Protein AF-A0A4S0UWJ6-F1 (afdb_monomer_lite)

Secondary structure (DSSP, 8-state):
-EEE-TTT--EEEE----SSEEEEEE-TTSSEEEEEETTTTEEEEEETTTTEEEEEEE---TTS-GGG--EEEEEE-TTSSEEEEEEGGGTEEEEEETTT--EEEEEE--

Foldseek 3Di:
DFDADPPVRDTPDDEDDDAQWADWDAQLVNQWIWIFHFQRQWIFIAGRVVRYGPDTAHDDDPPDDSRQQGWHDWDADNVSQWIWTDRDSVQWIFIAGRVVRDGPDIDRHD

pLDDT: mean 97.89, std 1.98, range [79.69, 98.94]

Radius of gyration: 13.91 Å; chains: 1; bounding box: 32×22×42 Å

Structure (mmCIF, N/CA/C/O backbone):
data_AF-A0A4S0UWJ6-F1
#
_entry.id   AF-A0A4S0UWJ6-F1
#
loop_
_atom_site.group_PDB
_atom_site.id
_atom_site.type_symbol
_atom_site.label_atom_id
_atom_site.label_alt_id
_atom_site.label_comp_id
_atom_site.label_asym_id
_atom_site.label_entity_id
_atom_site.label_seq_id
_atom_site.pdbx_PDB_ins_code
_atom_site.Cartn_x
_atom_site.Cartn_y
_atom_site.Cartn_z
_atom_site.occupancy
_atom_site.B_iso_or_equiv
_atom_site.auth_seq_id
_atom_site.auth_comp_id
_atom_site.auth_asym_id
_atom_site.auth_atom_id
_atom_site.pdbx_PDB_model_num
ATOM 1 N N . ALA A 1 1 ? 4.005 -0.649 12.508 1.00 93.50 1 ALA A N 1
ATOM 2 C CA . ALA A 1 1 ? 2.837 0.244 12.487 1.00 93.50 1 ALA A CA 1
ATOM 3 C C . ALA A 1 1 ? 2.188 0.179 13.855 1.00 93.50 1 ALA A C 1
ATOM 5 O O . ALA A 1 1 ? 1.871 -0.915 14.310 1.00 93.50 1 ALA A O 1
ATOM 6 N N . HIS A 1 2 ? 2.075 1.323 14.521 1.00 96.94 2 HIS A N 1
ATOM 7 C CA . HIS A 1 2 ? 1.471 1.422 15.845 1.00 96.94 2 HIS A CA 1
ATOM 8 C C . HIS A 1 2 ? 0.011 1.833 15.702 1.00 96.94 2 HIS A C 1
ATOM 10 O O . HIS A 1 2 ? -0.284 2.781 14.976 1.00 96.94 2 HIS A O 1
ATOM 16 N N . PHE A 1 3 ? -0.876 1.122 16.386 1.00 97.62 3 PHE A N 1
ATOM 17 C CA . PHE A 1 3 ? -2.282 1.480 16.509 1.00 97.62 3 PHE A CA 1
ATOM 18 C C . PHE A 1 3 ? -2.471 2.119 17.878 1.00 97.62 3 PHE A C 1
ATOM 20 O O . PHE A 1 3 ? -2.109 1.529 18.895 1.00 97.62 3 PHE A O 1
ATOM 27 N N . ILE A 1 4 ? -2.977 3.346 17.893 1.00 97.62 4 ILE A N 1
ATOM 28 C CA . ILE A 1 4 ? -3.105 4.162 19.099 1.00 97.62 4 ILE A CA 1
ATOM 29 C C . ILE A 1 4 ? -4.579 4.510 19.254 1.00 97.62 4 ILE A C 1
ATOM 31 O O . ILE A 1 4 ? -5.204 4.969 18.296 1.00 97.62 4 ILE A O 1
ATOM 35 N N . ASP A 1 5 ? -5.131 4.266 20.438 1.00 96.94 5 ASP A N 1
ATOM 36 C CA . ASP A 1 5 ? -6.483 4.710 20.759 1.00 96.94 5 ASP A CA 1
ATOM 37 C C . ASP A 1 5 ? -6.511 6.239 20.882 1.00 96.94 5 ASP A C 1
ATOM 39 O O . ASP A 1 5 ? -5.684 6.843 21.563 1.00 96.94 5 ASP A O 1
ATOM 43 N N . THR A 1 6 ? -7.450 6.894 20.202 1.00 96.62 6 THR A N 1
ATOM 44 C CA . THR A 1 6 ? -7.483 8.362 20.139 1.00 96.62 6 THR A CA 1
ATOM 45 C C . THR A 1 6 ? -8.103 9.017 21.371 1.00 96.62 6 THR A C 1
ATOM 47 O O . THR A 1 6 ? -8.068 10.239 21.466 1.00 96.62 6 THR A O 1
ATOM 50 N N . GLN A 1 7 ? -8.713 8.254 22.281 1.00 98.06 7 GLN A N 1
ATOM 51 C CA . GLN A 1 7 ? -9.263 8.774 23.535 1.00 98.06 7 GLN A CA 1
ATOM 52 C C . GLN A 1 7 ? -8.256 8.629 24.677 1.00 98.06 7 GLN A C 1
ATOM 54 O O . GLN A 1 7 ? -8.036 9.587 25.415 1.00 98.06 7 GLN A O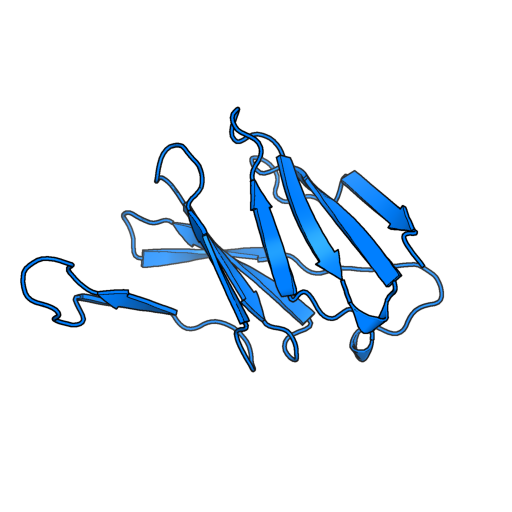 1
ATOM 59 N N . SER A 1 8 ? -7.639 7.454 24.822 1.00 98.06 8 SER A N 1
ATOM 60 C CA . SER A 1 8 ? -6.668 7.176 25.888 1.00 98.06 8 SER A CA 1
ATOM 61 C C . SER A 1 8 ? -5.230 7.534 25.514 1.00 98.06 8 SER A C 1
ATOM 63 O O . SER A 1 8 ? -4.399 7.709 26.402 1.00 98.06 8 SER A O 1
ATOM 65 N N . HIS A 1 9 ? -4.930 7.660 24.217 1.00 97.25 9 HIS A N 1
ATOM 66 C CA . HIS A 1 9 ? -3.575 7.803 23.668 1.00 97.25 9 HIS A CA 1
ATOM 67 C C . HIS A 1 9 ? -2.656 6.610 23.959 1.00 97.25 9 HIS A C 1
ATOM 69 O O . HIS A 1 9 ? -1.431 6.719 23.871 1.00 97.25 9 HIS A O 1
ATOM 75 N N . GLU A 1 10 ? -3.234 5.458 24.284 1.00 98.19 10 GLU A N 1
ATOM 76 C CA . GLU A 1 10 ? -2.481 4.242 24.555 1.00 98.19 10 GLU A CA 1
ATOM 77 C C . GLU A 1 10 ? -2.254 3.429 23.280 1.00 98.19 10 GLU A C 1
ATOM 79 O O . GLU A 1 10 ? -3.083 3.389 22.365 1.00 98.19 10 GLU A O 1
ATOM 84 N N . LEU A 1 11 ? -1.110 2.745 23.235 1.00 97.94 11 LEU A N 1
ATOM 85 C CA . LEU A 1 11 ? -0.820 1.764 22.200 1.00 97.94 11 LEU A CA 1
ATOM 86 C C . LEU A 1 11 ? -1.724 0.542 22.399 1.00 97.94 11 LEU A C 1
ATOM 88 O O . LEU A 1 11 ? -1.612 -0.148 23.409 1.00 97.94 11 LEU A O 1
ATOM 92 N N . THR A 1 12 ? -2.565 0.251 21.413 1.00 97.44 12 THR A N 1
ATOM 93 C CA . THR A 1 12 ? -3.435 -0.934 21.417 1.00 97.44 12 THR A CA 1
ATOM 94 C C . THR A 1 12 ? -2.780 -2.114 20.714 1.00 97.44 12 THR A C 1
ATOM 96 O O . THR A 1 12 ? -2.851 -3.232 21.210 1.00 97.44 12 THR A O 1
ATOM 99 N N . ASP A 1 13 ? -2.068 -1.866 19.609 1.00 97.94 13 ASP A N 1
ATOM 100 C CA . ASP A 1 13 ? -1.398 -2.911 18.835 1.00 97.94 13 ASP A CA 1
ATOM 101 C C . ASP A 1 13 ? -0.120 -2.414 18.155 1.00 97.94 13 ASP A C 1
ATOM 103 O O . ASP A 1 13 ? 0.047 -1.233 17.829 1.00 97.94 13 ASP A O 1
ATOM 107 N N . ASN A 1 14 ? 0.773 -3.355 17.850 1.00 97.62 14 ASN A N 1
ATOM 108 C CA . ASN A 1 14 ? 1.928 -3.124 16.994 1.00 97.62 14 ASN A CA 1
ATOM 109 C C . ASN A 1 14 ? 2.038 -4.223 15.936 1.00 97.62 14 ASN A C 1
ATOM 111 O O . ASN A 1 14 ? 2.181 -5.399 16.259 1.00 97.62 14 ASN A O 1
ATOM 115 N N . VAL A 1 15 ? 2.029 -3.817 14.668 1.00 98.38 15 VAL A N 1
ATOM 116 C CA . VAL A 1 15 ? 2.190 -4.714 13.521 1.00 98.38 15 VAL A CA 1
ATOM 117 C C . VAL A 1 15 ? 3.524 -4.435 12.844 1.00 98.38 15 VAL A C 1
ATOM 119 O O . VAL A 1 15 ? 3.782 -3.310 12.406 1.00 98.38 15 VAL A O 1
ATOM 122 N N . LEU A 1 16 ? 4.380 -5.450 12.730 1.00 98.25 16 LEU A N 1
ATOM 123 C CA . LEU A 1 16 ? 5.670 -5.313 12.057 1.00 98.25 16 LEU A CA 1
ATOM 124 C C . LEU A 1 16 ? 5.475 -5.047 10.557 1.00 98.25 16 LEU A C 1
ATOM 126 O O . LEU A 1 16 ? 4.744 -5.758 9.870 1.00 98.25 16 LEU A O 1
ATOM 130 N N . VAL A 1 17 ? 6.159 -4.019 10.063 1.00 98.56 17 VAL A N 1
ATOM 131 C CA . VAL A 1 17 ? 6.245 -3.641 8.645 1.00 98.56 17 VAL A CA 1
ATOM 132 C C . VAL A 1 17 ? 7.719 -3.502 8.271 1.00 98.56 17 VAL A C 1
ATOM 134 O O . VAL A 1 17 ? 8.581 -3.508 9.152 1.00 98.56 17 VAL A O 1
ATOM 137 N N . ASP A 1 18 ? 8.011 -3.393 6.979 1.00 98.50 18 ASP A N 1
ATOM 138 C CA . ASP A 1 18 ? 9.393 -3.328 6.505 1.00 98.50 18 ASP A CA 1
ATOM 139 C C . ASP A 1 18 ? 10.076 -1.985 6.832 1.00 98.50 18 ASP A C 1
ATOM 141 O O . ASP A 1 18 ? 9.482 -1.038 7.358 1.00 98.50 18 ASP A O 1
ATOM 145 N N . THR A 1 19 ? 11.378 -1.930 6.559 1.00 98.12 19 THR A N 1
ATOM 146 C CA . THR A 1 19 ? 12.288 -0.882 7.019 1.00 98.12 19 THR A CA 1
ATOM 147 C C . THR A 1 19 ? 11.909 0.518 6.534 1.00 98.12 19 THR A C 1
ATOM 149 O O . THR A 1 19 ? 11.647 0.743 5.351 1.00 98.12 19 THR A O 1
ATOM 152 N N . ARG A 1 20 ? 12.002 1.483 7.462 1.00 97.44 20 ARG A N 1
ATOM 153 C CA . ARG A 1 20 ? 11.758 2.918 7.245 1.00 97.44 20 ARG A CA 1
ATOM 154 C C . ARG A 1 20 ? 10.339 3.194 6.715 1.00 97.44 20 ARG A C 1
ATOM 156 O O . ARG A 1 20 ? 10.187 3.667 5.586 1.00 97.44 20 ARG A O 1
ATOM 163 N N . PRO A 1 21 ? 9.296 2.910 7.518 1.00 98.00 21 PRO A N 1
ATOM 164 C CA . PRO A 1 21 ? 7.936 3.265 7.148 1.00 98.00 21 PRO A CA 1
ATOM 165 C C . PRO A 1 21 ? 7.779 4.785 7.021 1.00 98.00 21 PRO A C 1
ATOM 167 O O . PRO A 1 21 ? 8.365 5.530 7.811 1.00 98.00 21 PRO A O 1
ATOM 170 N N . ARG A 1 22 ? 7.018 5.257 6.025 1.00 98.12 22 ARG A N 1
ATOM 171 C CA . ARG A 1 22 ? 6.862 6.702 5.743 1.00 98.12 22 ARG A CA 1
ATOM 172 C C . ARG A 1 22 ? 5.430 7.204 5.813 1.00 98.12 22 ARG A C 1
ATOM 174 O O . ARG A 1 22 ? 5.234 8.362 6.169 1.00 98.12 22 ARG A O 1
ATOM 181 N N . PHE A 1 23 ? 4.460 6.368 5.465 1.00 98.38 23 PHE A N 1
ATOM 182 C CA . PHE A 1 23 ? 3.060 6.764 5.386 1.00 98.38 23 PHE A CA 1
ATOM 183 C C . PHE A 1 23 ? 2.145 5.603 5.769 1.00 98.38 23 PHE A C 1
ATOM 185 O O . PHE A 1 23 ? 2.500 4.442 5.555 1.00 98.38 23 PHE A O 1
ATOM 192 N N . ALA A 1 24 ? 0.977 5.921 6.323 1.00 98.38 24 ALA A N 1
ATOM 193 C CA . ALA A 1 24 ? -0.090 4.973 6.607 1.00 98.38 24 ALA A CA 1
ATOM 194 C C . ALA A 1 24 ? -1.422 5.575 6.148 1.00 98.38 24 ALA A C 1
ATOM 196 O O . ALA A 1 24 ? -1.714 6.715 6.496 1.00 98.38 24 ALA A O 1
ATOM 197 N N . GLU A 1 25 ? -2.207 4.811 5.393 1.00 98.62 25 GLU A N 1
ATOM 198 C CA . GLU A 1 25 ? -3.498 5.233 4.841 1.00 98.62 25 GLU A CA 1
ATOM 199 C C . GLU A 1 25 ? -4.563 4.181 5.153 1.00 98.62 25 GLU A C 1
ATOM 201 O O . GLU A 1 25 ? -4.343 2.984 4.944 1.00 98.62 25 GLU A O 1
ATOM 206 N N . PHE A 1 26 ? -5.725 4.608 5.643 1.00 98.50 26 PHE A N 1
ATOM 207 C CA . PHE A 1 26 ? -6.870 3.713 5.792 1.00 98.50 26 PHE A CA 1
ATOM 208 C C . PHE A 1 26 ? -7.598 3.566 4.458 1.00 98.50 26 PHE A C 1
ATOM 210 O O . PHE A 1 26 ? -7.826 4.542 3.745 1.00 98.50 26 PHE A O 1
ATOM 217 N N . LYS A 1 27 ? -8.045 2.348 4.141 1.00 98.19 27 LYS A N 1
ATOM 218 C CA . LYS A 1 27 ? -9.068 2.168 3.103 1.00 98.19 27 LYS A CA 1
ATOM 219 C C . LYS A 1 27 ? -10.347 2.907 3.543 1.00 98.19 27 LYS A C 1
ATOM 221 O O . LYS A 1 27 ? -10.636 2.888 4.739 1.00 98.19 27 LYS A O 1
ATOM 226 N N . PRO A 1 28 ? -11.137 3.516 2.635 1.00 98.44 28 PRO A N 1
ATOM 227 C CA . PRO A 1 28 ? -12.311 4.308 3.025 1.00 98.44 28 PRO A CA 1
ATOM 228 C C . PRO A 1 28 ? -13.340 3.573 3.894 1.00 98.44 28 PRO A C 1
ATOM 230 O O . PRO A 1 28 ? -13.998 4.186 4.726 1.00 98.44 28 PRO A O 1
ATOM 233 N N . ASP A 1 29 ? -1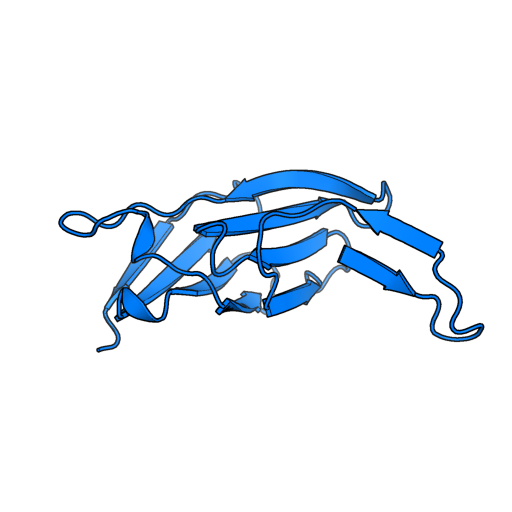3.465 2.254 3.730 1.00 97.81 29 ASP A N 1
ATOM 234 C CA . ASP A 1 29 ? -14.346 1.409 4.547 1.00 97.81 29 ASP A CA 1
ATOM 235 C C . ASP A 1 29 ? -13.739 0.997 5.903 1.00 97.81 29 ASP A C 1
ATOM 237 O O . ASP A 1 29 ? -14.356 0.253 6.661 1.00 97.81 29 ASP A O 1
ATOM 241 N N . GLY A 1 30 ? -12.515 1.438 6.203 1.00 98.12 30 GLY A N 1
ATOM 242 C CA . GLY A 1 30 ? -11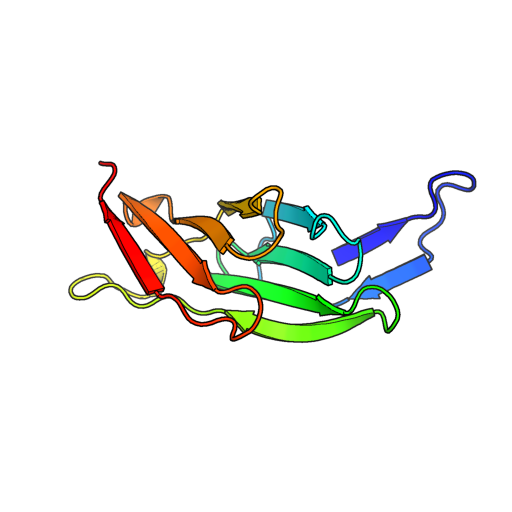.784 1.127 7.428 1.00 98.12 30 GLY A CA 1
ATOM 243 C C . GLY A 1 30 ? -11.341 -0.332 7.558 1.00 98.12 30 GLY A C 1
ATOM 244 O O . GLY A 1 30 ? -10.789 -0.699 8.594 1.00 98.12 30 GLY A O 1
ATOM 245 N N . SER A 1 31 ? -11.557 -1.180 6.549 1.00 98.38 31 SER A N 1
ATOM 246 C CA . SER A 1 31 ? -11.235 -2.614 6.626 1.00 98.38 31 SER A CA 1
ATOM 247 C C . SER A 1 31 ? -9.731 -2.892 6.622 1.00 98.38 31 SER A C 1
ATOM 249 O O . SER A 1 31 ? -9.285 -3.921 7.133 1.00 98.38 31 SER A O 1
ATOM 251 N N . GLN A 1 32 ? -8.939 -1.970 6.068 1.00 98.69 32 GLN A N 1
ATOM 252 C CA . GLN A 1 32 ? -7.504 -2.134 5.873 1.00 98.69 32 GLN A CA 1
ATOM 253 C C . GLN A 1 32 ? -6.718 -0.867 6.204 1.00 98.69 32 GLN A C 1
ATOM 255 O O . GLN A 1 32 ? -7.207 0.246 6.006 1.00 98.69 32 GLN A O 1
ATOM 260 N N . VAL A 1 33 ? -5.462 -1.061 6.606 1.00 98.69 33 VAL A N 1
ATOM 261 C CA . VAL A 1 33 ? -4.442 -0.009 6.715 1.00 98.69 33 VAL A CA 1
ATOM 262 C C . VAL A 1 33 ? -3.273 -0.351 5.805 1.00 98.69 33 VAL A C 1
ATOM 264 O O . VAL A 1 33 ? -2.719 -1.446 5.878 1.00 98.69 33 VAL A O 1
ATOM 267 N N . TRP A 1 34 ? -2.898 0.582 4.943 1.00 98.81 34 TRP A N 1
ATOM 268 C CA . TRP A 1 34 ? -1.826 0.431 3.969 1.00 98.81 34 TRP A CA 1
ATOM 269 C C . TRP A 1 34 ? -0.630 1.255 4.424 1.00 98.81 34 TRP A C 1
ATOM 271 O O . TRP A 1 34 ? -0.748 2.463 4.599 1.00 98.81 34 TRP A O 1
ATOM 281 N N . VAL A 1 35 ? 0.518 0.612 4.631 1.00 98.88 35 VAL A N 1
ATOM 282 C CA . VAL A 1 35 ? 1.715 1.247 5.197 1.00 98.88 35 VAL A CA 1
ATOM 283 C C . VAL A 1 35 ? 2.886 1.106 4.237 1.00 98.88 35 VAL A C 1
ATOM 285 O O . VAL A 1 35 ? 3.312 -0.012 3.943 1.00 98.88 35 VAL A O 1
ATOM 288 N N . SER A 1 36 ? 3.422 2.228 3.758 1.00 98.81 36 SER A N 1
ATOM 289 C CA . SER A 1 36 ? 4.605 2.242 2.892 1.00 98.81 36 SER A CA 1
ATOM 290 C C . SER A 1 36 ? 5.885 2.101 3.699 1.00 98.81 36 SER A C 1
ATOM 292 O O . SER A 1 36 ? 6.016 2.695 4.771 1.00 98.81 36 SER A O 1
ATOM 294 N N . ALA A 1 37 ? 6.842 1.351 3.155 1.00 98.62 37 ALA A N 1
ATOM 295 C CA . ALA A 1 37 ? 8.201 1.214 3.656 1.00 98.62 37 ALA A CA 1
ATOM 296 C C . ALA A 1 37 ? 9.189 1.620 2.556 1.00 98.62 37 ALA A C 1
ATOM 298 O O . ALA A 1 37 ? 9.402 0.882 1.595 1.00 98.62 37 ALA A O 1
ATOM 299 N N . GLU A 1 38 ? 9.792 2.800 2.704 1.00 98.06 38 GLU A N 1
ATOM 300 C CA . GLU A 1 38 ? 10.628 3.429 1.671 1.00 98.06 38 GLU A CA 1
ATOM 301 C C . GLU A 1 38 ? 11.864 2.586 1.361 1.00 98.06 38 GLU A C 1
ATOM 303 O O . GLU A 1 38 ? 12.100 2.233 0.211 1.00 98.06 38 GLU A O 1
ATOM 308 N N . VAL A 1 39 ? 12.623 2.208 2.394 1.00 97.56 39 VAL A N 1
ATOM 309 C CA . VAL A 1 39 ? 13.828 1.374 2.232 1.00 97.56 39 VAL A CA 1
ATOM 310 C C . VAL A 1 39 ? 13.463 -0.092 2.033 1.00 97.56 39 VAL A C 1
ATOM 312 O O . VAL A 1 39 ? 14.171 -0.806 1.332 1.00 97.56 39 VAL A O 1
ATOM 315 N N . GLY A 1 40 ? 12.352 -0.543 2.621 1.00 97.81 40 GLY A N 1
ATOM 316 C CA . GLY A 1 40 ? 11.831 -1.887 2.385 1.00 97.81 40 GLY A CA 1
ATOM 317 C C . GLY A 1 40 ? 11.384 -2.133 0.940 1.00 97.81 40 GLY A C 1
ATOM 318 O O . GLY A 1 40 ? 11.333 -3.286 0.524 1.00 97.81 40 GLY A O 1
ATOM 319 N N . GLY A 1 41 ? 11.061 -1.083 0.175 1.00 98.38 41 GLY A N 1
ATOM 320 C CA . GLY A 1 41 ? 10.574 -1.211 -1.202 1.00 98.38 41 GLY A CA 1
ATOM 321 C C . GLY A 1 41 ? 9.161 -1.800 -1.299 1.00 98.38 41 GLY A C 1
ATOM 322 O O . GLY A 1 41 ? 8.770 -2.302 -2.353 1.00 98.38 41 GLY A O 1
ATOM 323 N N . THR A 1 42 ? 8.393 -1.784 -0.204 1.00 98.75 42 THR A N 1
ATOM 324 C CA . THR A 1 42 ? 7.091 -2.458 -0.108 1.00 98.75 42 THR A CA 1
ATOM 325 C C . THR A 1 42 ? 5.985 -1.555 0.424 1.00 98.75 42 THR A C 1
ATOM 327 O O . THR A 1 42 ? 6.223 -0.541 1.084 1.00 98.75 42 THR A O 1
ATOM 330 N N . VAL A 1 43 ? 4.741 -1.957 0.166 1.00 98.88 43 VAL A N 1
ATOM 331 C CA . VAL A 1 43 ? 3.574 -1.508 0.934 1.00 98.88 43 VAL A CA 1
ATOM 332 C C . VAL A 1 43 ? 2.972 -2.710 1.649 1.00 98.88 43 VAL A C 1
ATOM 334 O O . VAL A 1 43 ? 2.598 -3.697 1.018 1.00 98.88 43 VAL A O 1
ATOM 337 N N . SER A 1 44 ? 2.889 -2.646 2.975 1.00 98.88 44 SER A N 1
ATOM 338 C CA . SER A 1 44 ? 2.195 -3.652 3.782 1.00 98.88 44 SER A CA 1
ATOM 339 C C . SER A 1 44 ? 0.710 -3.306 3.866 1.00 98.88 44 SER A C 1
ATOM 341 O O . SER A 1 44 ? 0.361 -2.211 4.299 1.00 98.88 44 SER A O 1
ATOM 343 N N . VAL A 1 45 ? -0.156 -4.239 3.482 1.00 98.88 45 VAL A N 1
ATOM 344 C CA . VAL A 1 45 ? -1.608 -4.159 3.664 1.00 98.88 45 VAL A CA 1
ATOM 345 C C . VAL A 1 45 ? -1.972 -4.942 4.914 1.00 98.88 45 VAL A C 1
ATOM 347 O O . VAL A 1 45 ? -1.687 -6.138 5.008 1.00 98.88 45 VAL A O 1
ATOM 350 N N . ILE A 1 46 ? -2.579 -4.265 5.878 1.00 98.88 46 ILE A N 1
ATOM 351 C CA . ILE A 1 46 ? -2.923 -4.794 7.196 1.00 98.88 46 ILE A CA 1
ATOM 352 C C . ILE A 1 46 ? -4.445 -4.914 7.284 1.00 98.88 46 ILE A C 1
ATOM 354 O O . ILE A 1 46 ? -5.140 -3.930 7.044 1.00 98.88 46 ILE A O 1
ATOM 358 N N . ASP A 1 47 ? -4.961 -6.091 7.643 1.00 98.56 47 ASP A N 1
ATOM 359 C CA . ASP A 1 47 ? -6.352 -6.264 8.082 1.00 98.56 47 ASP A CA 1
ATOM 360 C C . ASP A 1 47 ? -6.530 -5.476 9.378 1.00 98.56 47 ASP A C 1
ATOM 362 O O . ASP A 1 47 ? -5.842 -5.738 10.371 1.00 98.56 47 ASP A O 1
ATOM 366 N N . ASN A 1 48 ? -7.415 -4.479 9.349 1.00 98.12 48 ASN A N 1
ATOM 367 C CA . ASN A 1 48 ? -7.595 -3.580 10.474 1.00 98.12 48 ASN A CA 1
ATOM 368 C C . ASN A 1 48 ? -8.115 -4.380 11.676 1.00 98.12 48 ASN A C 1
ATOM 370 O O . ASN A 1 48 ? -7.446 -4.424 12.698 1.00 98.12 48 ASN A O 1
ATOM 374 N N . ALA A 1 49 ? -9.221 -5.110 11.552 1.00 97.69 49 ALA A N 1
ATOM 375 C CA . ALA A 1 49 ? -9.829 -5.819 12.680 1.00 97.69 49 ALA A CA 1
ATOM 376 C C . ALA A 1 49 ? -8.893 -6.846 13.345 1.00 97.69 49 ALA A C 1
ATOM 378 O O . ALA A 1 49 ? -8.875 -6.957 14.569 1.00 97.69 49 ALA A O 1
ATOM 379 N N . LYS A 1 50 ? -8.112 -7.589 12.555 1.00 97.94 50 LYS A N 1
ATOM 380 C CA . LYS A 1 50 ? -7.226 -8.654 13.057 1.00 97.94 50 LYS A CA 1
ATOM 381 C C . LYS A 1 50 ? -5.820 -8.185 13.394 1.00 97.94 50 LYS A C 1
ATOM 383 O O . LYS A 1 50 ? -5.075 -8.956 13.992 1.00 97.94 50 LYS A O 1
ATOM 388 N N . ARG A 1 51 ? -5.438 -6.975 12.970 1.00 97.62 51 ARG A N 1
ATOM 389 C CA . ARG A 1 51 ? -4.091 -6.409 13.155 1.00 97.62 51 ARG A CA 1
ATOM 390 C C . ARG A 1 51 ? -3.003 -7.315 12.575 1.00 97.62 51 ARG A C 1
ATOM 392 O O . ARG A 1 51 ? -1.977 -7.576 13.196 1.00 97.62 51 ARG A O 1
ATOM 399 N N . GLN A 1 52 ? -3.228 -7.818 11.363 1.00 98.31 52 GLN A N 1
ATOM 400 C CA . GLN A 1 52 ? -2.313 -8.741 10.684 1.00 98.31 52 GLN A CA 1
ATOM 401 C C . GLN A 1 52 ? -2.035 -8.286 9.257 1.00 98.31 52 GLN A C 1
ATOM 403 O O . GLN A 1 52 ? -2.937 -7.840 8.553 1.00 98.31 52 GLN A O 1
ATOM 408 N N . VAL A 1 53 ? -0.785 -8.425 8.813 1.00 98.69 53 VAL A N 1
ATOM 409 C CA . VAL A 1 53 ? -0.420 -8.177 7.414 1.00 98.69 53 VAL A CA 1
ATOM 410 C C . VAL A 1 53 ? -1.045 -9.267 6.544 1.00 98.69 53 VAL A C 1
ATOM 412 O O . VAL A 1 53 ? -0.717 -10.441 6.695 1.00 98.69 53 VAL A O 1
ATOM 415 N N . VAL A 1 54 ? -1.916 -8.878 5.616 1.00 98.44 54 VAL A N 1
ATOM 416 C CA . VAL A 1 54 ? -2.546 -9.788 4.642 1.00 98.44 54 VAL A CA 1
ATOM 417 C C . VAL A 1 54 ? -1.809 -9.813 3.309 1.00 98.44 54 VAL A C 1
ATOM 419 O O . VAL A 1 54 ? -1.884 -10.795 2.574 1.00 98.44 54 VAL A O 1
ATOM 422 N N . LYS A 1 55 ? -1.067 -8.749 2.991 1.00 98.69 55 LYS A N 1
ATOM 423 C CA . LYS A 1 55 ? -0.257 -8.670 1.776 1.00 98.69 55 LYS A CA 1
ATOM 424 C C . LYS A 1 55 ? 0.935 -7.745 1.977 1.00 98.69 55 LYS A C 1
ATOM 426 O O . LYS A 1 55 ? 0.827 -6.712 2.628 1.00 98.69 55 LYS A O 1
ATOM 431 N N . LYS A 1 56 ? 2.055 -8.089 1.345 1.00 98.56 56 LYS A N 1
ATOM 432 C CA . LYS A 1 56 ? 3.124 -7.141 1.028 1.00 98.56 56 LYS A CA 1
ATOM 433 C C . LYS A 1 56 ? 3.145 -6.935 -0.477 1.00 98.56 56 LYS A C 1
ATOM 435 O O . LYS A 1 56 ? 3.338 -7.890 -1.228 1.00 98.56 56 LYS A O 1
ATOM 440 N N . ILE A 1 57 ? 2.884 -5.710 -0.904 1.00 98.81 57 ILE A N 1
ATOM 441 C CA . ILE A 1 57 ? 2.945 -5.306 -2.304 1.00 98.81 57 ILE A CA 1
ATOM 442 C C . ILE A 1 57 ? 4.388 -4.925 -2.601 1.00 98.81 57 ILE A C 1
ATOM 444 O O . ILE A 1 57 ? 4.987 -4.130 -1.878 1.00 98.81 57 ILE A O 1
ATOM 448 N N . GLN A 1 58 ? 4.922 -5.517 -3.660 1.00 98.50 58 GLN A N 1
ATOM 449 C CA . GLN A 1 58 ? 6.228 -5.212 -4.226 1.00 98.50 58 GLN A CA 1
ATOM 450 C C . GLN A 1 58 ? 6.036 -4.547 -5.584 1.00 98.50 58 GLN A C 1
ATOM 452 O O . GLN A 1 58 ? 4.985 -4.684 -6.216 1.00 98.50 58 GLN A O 1
ATOM 457 N N . PHE A 1 59 ? 7.064 -3.843 -6.039 1.00 98.56 59 PHE A N 1
ATOM 458 C CA . PHE A 1 59 ? 7.028 -3.113 -7.294 1.00 98.56 59 PHE A CA 1
ATOM 459 C C . PHE A 1 59 ? 8.179 -3.550 -8.192 1.00 98.56 59 PHE A C 1
ATOM 461 O O . PHE A 1 59 ? 9.298 -3.755 -7.728 1.00 98.56 59 PHE A O 1
ATOM 468 N N . ALA A 1 60 ? 7.899 -3.667 -9.485 1.00 97.75 60 ALA A N 1
ATOM 469 C CA . ALA A 1 60 ? 8.873 -4.032 -10.496 1.00 97.75 60 ALA A CA 1
ATOM 470 C C . ALA A 1 60 ? 8.638 -3.177 -11.741 1.00 97.75 60 ALA A C 1
ATOM 472 O O . ALA A 1 60 ? 7.633 -3.325 -12.432 1.00 97.75 60 ALA A O 1
ATOM 473 N N . ILE A 1 61 ? 9.576 -2.274 -12.017 1.00 97.69 61 ILE A N 1
ATOM 474 C CA . ILE A 1 61 ? 9.568 -1.425 -13.208 1.00 97.69 61 ILE A CA 1
ATOM 475 C C . ILE A 1 61 ? 10.748 -1.852 -14.074 1.00 97.69 61 ILE A C 1
ATOM 477 O O . ILE A 1 61 ? 11.890 -1.871 -13.615 1.00 97.69 61 ILE A O 1
ATOM 481 N N . ASN A 1 62 ? 10.471 -2.209 -15.328 1.00 96.06 62 ASN A N 1
ATOM 482 C CA . ASN A 1 62 ? 11.493 -2.691 -16.253 1.00 96.06 62 ASN A CA 1
ATOM 483 C C . ASN A 1 62 ? 12.621 -1.665 -16.422 1.00 96.06 62 ASN A C 1
ATOM 485 O O . ASN A 1 62 ? 12.372 -0.490 -16.674 1.00 96.06 62 ASN A O 1
ATOM 489 N N . GLY A 1 63 ? 13.866 -2.132 -16.311 1.00 96.12 63 GLY A N 1
ATOM 490 C CA . GLY A 1 63 ? 15.058 -1.291 -16.441 1.00 96.12 63 GLY A CA 1
ATOM 491 C C . GLY A 1 63 ? 15.467 -0.549 -15.166 1.00 96.12 63 GLY A C 1
ATOM 492 O O . GLY A 1 63 ? 16.537 0.057 -15.155 1.00 96.12 63 GLY A O 1
ATOM 493 N N . LEU A 1 64 ? 14.683 -0.628 -14.086 1.00 97.00 64 LEU A N 1
ATOM 494 C CA . LEU A 1 64 ? 15.041 -0.070 -12.782 1.00 97.00 64 LEU A CA 1
ATOM 495 C C . 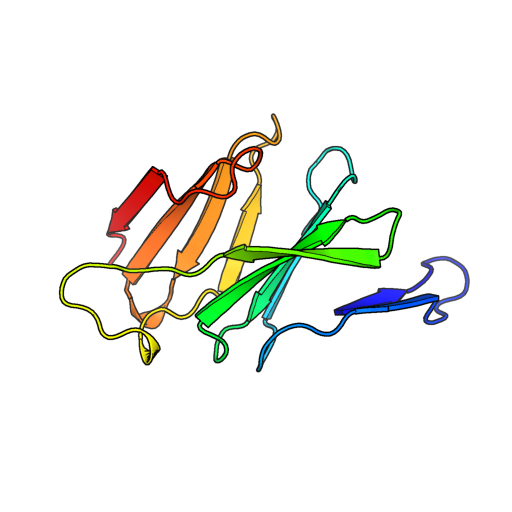LEU A 1 64 ? 15.464 -1.169 -11.808 1.00 97.00 64 LEU A C 1
ATOM 497 O O . LEU A 1 64 ? 15.010 -2.311 -11.879 1.00 97.00 64 LEU A O 1
ATOM 501 N N . ARG A 1 65 ? 16.350 -0.813 -10.877 1.00 97.38 65 ARG A N 1
ATOM 502 C CA . ARG A 1 65 ? 16.760 -1.713 -9.794 1.00 97.38 65 ARG A CA 1
ATOM 503 C C . ARG A 1 65 ? 15.758 -1.627 -8.650 1.00 97.38 65 ARG A C 1
ATOM 505 O O . ARG A 1 65 ? 15.267 -0.534 -8.362 1.00 97.38 65 ARG A O 1
ATOM 512 N N . ALA A 1 66 ? 15.488 -2.742 -7.977 1.00 96.69 66 ALA A N 1
ATOM 513 C CA . ALA A 1 66 ? 14.481 -2.802 -6.917 1.00 96.69 66 ALA A CA 1
ATOM 514 C C . ALA A 1 66 ? 14.732 -1.760 -5.812 1.00 96.69 66 ALA A C 1
ATOM 516 O O . ALA A 1 66 ? 13.798 -1.127 -5.332 1.00 96.69 66 ALA A O 1
ATOM 517 N N . GLU A 1 67 ? 15.996 -1.488 -5.486 1.00 95.50 67 GLU A N 1
ATOM 518 C CA . GLU A 1 67 ? 16.398 -0.559 -4.422 1.00 95.50 67 GLU A CA 1
ATOM 519 C C . GLU A 1 67 ? 16.102 0.912 -4.760 1.00 95.50 67 GLU A C 1
ATOM 521 O O . GLU A 1 67 ? 16.061 1.765 -3.870 1.00 95.50 67 GLU A O 1
ATOM 526 N N . THR A 1 68 ? 15.889 1.222 -6.044 1.00 96.31 68 THR A N 1
ATOM 527 C CA . THR A 1 68 ? 15.469 2.556 -6.509 1.00 96.31 68 THR A CA 1
ATOM 528 C C . THR A 1 68 ? 13.951 2.732 -6.517 1.00 96.31 68 THR A C 1
ATOM 530 O O . THR A 1 68 ? 13.460 3.849 -6.667 1.00 96.31 68 THR A O 1
ATOM 533 N N . ILE A 1 69 ? 13.184 1.659 -6.312 1.00 98.25 69 ILE A N 1
ATOM 534 C CA . ILE A 1 69 ? 11.724 1.706 -6.306 1.00 98.25 69 ILE A CA 1
ATOM 535 C C . ILE A 1 69 ? 11.240 1.832 -4.862 1.00 98.25 69 ILE A C 1
ATOM 537 O O . ILE A 1 69 ? 10.937 0.850 -4.191 1.00 98.25 69 ILE A O 1
ATOM 541 N N . GLN A 1 70 ? 11.190 3.072 -4.381 1.00 98.25 70 GLN A N 1
ATOM 542 C CA . GLN A 1 70 ? 10.910 3.367 -2.976 1.00 98.25 70 GLN A CA 1
ATOM 543 C C . GLN A 1 70 ? 9.508 3.975 -2.820 1.00 98.25 70 GLN A C 1
ATOM 545 O O . GLN A 1 70 ? 9.298 5.122 -3.234 1.00 98.25 70 GLN A O 1
ATOM 550 N N . PRO A 1 71 ? 8.535 3.234 -2.256 1.00 98.62 71 PRO A N 1
ATOM 551 C CA . PRO A 1 71 ? 7.189 3.739 -2.033 1.00 98.62 71 PRO A CA 1
ATOM 552 C C . PRO A 1 71 ? 7.155 4.717 -0.858 1.00 98.62 71 PRO A C 1
ATOM 554 O O . PRO A 1 71 ? 7.747 4.468 0.193 1.00 98.62 71 PRO A O 1
ATOM 557 N N . VAL A 1 72 ? 6.424 5.821 -1.016 1.00 98.00 72 VAL A N 1
ATOM 558 C CA . VAL A 1 72 ? 6.304 6.859 0.020 1.00 98.00 72 VAL A CA 1
ATOM 559 C C . VAL A 1 72 ? 4.841 7.197 0.291 1.00 98.00 72 VAL A C 1
ATOM 561 O O . VAL A 1 72 ? 4.266 6.664 1.234 1.00 98.00 72 VAL A O 1
ATOM 564 N N . GLY A 1 73 ? 4.232 8.074 -0.508 1.00 98.25 73 GLY A N 1
ATOM 565 C CA . GLY A 1 73 ? 2.832 8.467 -0.342 1.00 98.25 73 GLY A CA 1
ATOM 566 C C . GLY A 1 73 ? 1.873 7.405 -0.875 1.00 98.25 73 GLY A C 1
ATOM 567 O O . GLY A 1 73 ? 2.172 6.753 -1.878 1.00 98.25 73 GLY A O 1
ATOM 568 N N . ILE A 1 74 ? 0.725 7.260 -0.214 1.00 98.88 74 ILE A N 1
ATOM 569 C CA . ILE A 1 74 ? -0.372 6.376 -0.619 1.00 98.88 74 ILE A CA 1
ATOM 570 C C . ILE A 1 74 ? -1.652 7.212 -0.638 1.00 98.88 74 ILE A C 1
ATOM 572 O O . ILE A 1 74 ? -1.912 7.946 0.308 1.00 98.88 74 ILE A O 1
ATOM 576 N N . ALA A 1 75 ? -2.449 7.089 -1.695 1.00 98.75 75 ALA A N 1
ATOM 577 C CA . ALA A 1 75 ? -3.810 7.613 -1.745 1.00 98.75 75 ALA A CA 1
ATOM 578 C C . ALA A 1 75 ? -4.750 6.523 -2.259 1.00 98.75 75 ALA A C 1
ATOM 580 O O . ALA A 1 75 ? -4.481 5.919 -3.298 1.00 98.75 75 ALA A O 1
ATOM 581 N N . ILE A 1 76 ? -5.850 6.267 -1.556 1.00 98.88 76 ILE A N 1
ATOM 582 C CA . ILE A 1 76 ? -6.861 5.290 -1.974 1.00 98.88 76 ILE A CA 1
ATOM 583 C C . ILE A 1 76 ? -8.061 6.048 -2.550 1.00 98.88 76 ILE A C 1
ATOM 585 O O . ILE A 1 76 ? -8.486 7.065 -2.005 1.00 98.88 76 ILE A O 1
ATOM 589 N N . SER A 1 77 ? -8.586 5.592 -3.689 1.00 98.62 77 SER A N 1
ATOM 590 C CA . SER A 1 77 ? -9.755 6.198 -4.329 1.00 98.62 77 SER A CA 1
ATOM 591 C C . SER A 1 77 ? -10.970 6.167 -3.402 1.00 98.62 77 SER A C 1
ATOM 593 O O . SER A 1 77 ? -11.099 5.277 -2.568 1.00 98.62 77 SER A O 1
ATOM 595 N N . ALA A 1 78 ? -11.893 7.117 -3.565 1.00 98.19 78 ALA A N 1
ATOM 596 C CA . ALA A 1 78 ? -13.075 7.221 -2.703 1.00 98.19 78 ALA A CA 1
ATOM 597 C C . ALA A 1 78 ? -13.979 5.973 -2.753 1.00 98.19 78 ALA A C 1
ATOM 599 O O . ALA A 1 78 ? -14.583 5.609 -1.749 1.00 98.19 78 ALA A O 1
ATOM 600 N N . ASP A 1 79 ? -14.040 5.291 -3.902 1.00 98.38 79 ASP A N 1
ATOM 601 C CA . ASP A 1 79 ? -14.731 4.002 -4.048 1.00 98.38 79 ASP A CA 1
ATOM 602 C C . ASP A 1 79 ? -13.945 2.817 -3.455 1.00 98.38 79 ASP A C 1
ATOM 604 O O . ASP A 1 79 ? -14.423 1.684 -3.451 1.00 98.38 79 ASP A O 1
ATOM 608 N N . GLY A 1 80 ? -12.731 3.068 -2.967 1.00 98.50 80 GLY A N 1
ATOM 609 C CA . GLY A 1 80 ? -11.856 2.104 -2.329 1.00 98.50 80 GLY A CA 1
ATOM 610 C C . GLY A 1 80 ? -11.216 1.095 -3.273 1.00 98.50 80 GLY A C 1
ATOM 611 O O . GLY A 1 80 ? -10.556 0.200 -2.756 1.00 98.50 80 GLY A O 1
ATOM 612 N N . LYS A 1 81 ? -11.400 1.189 -4.600 1.00 98.50 81 LYS A N 1
ATOM 613 C CA . LYS A 1 81 ? -10.993 0.151 -5.574 1.00 98.50 81 LYS A CA 1
ATOM 614 C C . LYS A 1 81 ? -9.561 0.280 -6.086 1.00 98.50 81 LYS A C 1
ATOM 616 O O . LYS A 1 81 ? -8.988 -0.702 -6.557 1.00 98.50 81 LYS A O 1
ATOM 621 N N . LYS A 1 82 ? -8.980 1.481 -6.025 1.00 98.81 82 LYS A N 1
ATOM 622 C CA . LYS A 1 82 ? -7.614 1.747 -6.491 1.00 98.81 82 LYS A CA 1
ATOM 623 C C . LYS A 1 82 ? -6.788 2.427 -5.414 1.00 98.81 82 LYS A C 1
ATOM 625 O O . LYS A 1 82 ? -7.258 3.355 -4.765 1.00 98.81 82 LYS A O 1
ATOM 630 N N . ALA A 1 83 ? -5.538 2.011 -5.285 1.00 98.88 83 ALA A N 1
ATOM 631 C CA . ALA A 1 83 ? -4.517 2.730 -4.540 1.00 98.88 83 ALA A CA 1
ATOM 632 C C . ALA A 1 83 ? -3.485 3.318 -5.510 1.00 98.88 83 ALA A C 1
ATOM 634 O O . ALA A 1 83 ? -3.062 2.660 -6.461 1.00 98.88 83 ALA A O 1
ATOM 635 N N . TYR A 1 84 ? -3.077 4.554 -5.256 1.00 98.88 84 TYR A N 1
ATOM 636 C CA . TYR A 1 84 ? -2.034 5.273 -5.975 1.00 98.88 84 TYR A CA 1
ATOM 637 C C . TYR A 1 84 ? -0.842 5.430 -5.045 1.00 98.88 84 TYR A C 1
ATOM 639 O O . TYR A 1 84 ? -0.962 6.016 -3.969 1.00 98.88 84 TYR A O 1
ATOM 647 N N . ILE A 1 85 ? 0.299 4.879 -5.447 1.00 98.94 85 ILE A N 1
ATOM 648 C CA . ILE A 1 85 ? 1.487 4.789 -4.599 1.00 98.94 85 ILE A CA 1
ATOM 649 C C . ILE A 1 85 ? 2.624 5.515 -5.301 1.00 98.94 85 ILE A C 1
ATOM 651 O O . ILE A 1 85 ? 3.023 5.136 -6.403 1.00 98.94 85 ILE A O 1
ATOM 655 N N . ALA A 1 86 ? 3.135 6.570 -4.674 1.00 98.69 86 ALA A N 1
ATOM 656 C CA . ALA A 1 86 ? 4.258 7.332 -5.205 1.00 98.69 86 ALA A CA 1
ATOM 657 C C . ALA A 1 86 ? 5.566 6.557 -4.999 1.00 98.69 86 ALA A C 1
ATOM 659 O O . ALA A 1 86 ? 5.910 6.222 -3.865 1.00 98.69 86 ALA A O 1
ATOM 660 N N . LEU A 1 87 ? 6.292 6.302 -6.088 1.00 98.50 87 LEU A N 1
ATOM 661 C CA . LEU A 1 87 ? 7.573 5.594 -6.132 1.00 98.50 87 LEU A CA 1
ATOM 662 C C . LEU A 1 87 ? 8.680 6.605 -6.458 1.00 98.50 87 LEU A C 1
ATOM 664 O O . LEU A 1 87 ? 9.061 6.774 -7.616 1.00 98.50 87 LEU A O 1
ATOM 668 N N . GLY A 1 88 ? 9.142 7.318 -5.427 1.00 94.56 88 GLY A N 1
ATOM 669 C CA . GLY A 1 88 ? 9.874 8.585 -5.557 1.00 94.56 88 GLY A CA 1
ATOM 670 C C . GLY A 1 88 ? 11.112 8.517 -6.459 1.00 94.56 88 GLY A C 1
ATOM 671 O O . GLY A 1 88 ? 11.076 9.087 -7.544 1.00 94.56 88 GLY A O 1
ATOM 672 N N . PRO A 1 89 ? 12.187 7.804 -6.069 1.00 95.62 89 PRO A N 1
ATOM 673 C CA . PRO A 1 89 ? 13.416 7.734 -6.867 1.00 95.62 89 PRO A CA 1
ATOM 674 C C . PRO A 1 89 ? 13.256 6.998 -8.202 1.00 95.62 89 PRO A C 1
ATOM 676 O O . PRO A 1 89 ? 14.124 7.097 -9.064 1.00 95.62 89 PRO A O 1
ATOM 679 N N . ALA A 1 90 ? 12.155 6.263 -8.377 1.00 97.56 90 ALA A N 1
ATOM 680 C CA . ALA A 1 90 ? 11.817 5.624 -9.636 1.00 97.56 90 ALA A CA 1
ATOM 681 C C . ALA A 1 90 ? 11.081 6.569 -10.598 1.00 97.56 90 ALA A C 1
ATOM 683 O O . ALA A 1 90 ? 10.889 6.181 -11.743 1.00 97.56 90 ALA A O 1
ATOM 684 N N . ASN A 1 91 ? 10.648 7.762 -10.172 1.00 97.25 91 ASN A N 1
ATOM 685 C CA . ASN A 1 91 ? 9.821 8.705 -10.939 1.00 97.25 91 ASN A CA 1
ATOM 686 C C . ASN A 1 91 ? 8.485 8.129 -11.441 1.00 97.25 91 ASN A C 1
ATOM 688 O O . ASN A 1 91 ? 7.994 8.505 -12.508 1.00 97.25 91 ASN A O 1
ATOM 692 N N . HIS A 1 92 ? 7.877 7.209 -10.690 1.00 98.44 92 HIS A N 1
ATOM 693 C CA . HIS A 1 92 ? 6.607 6.598 -11.086 1.00 98.44 92 HIS A CA 1
ATOM 694 C C . HIS A 1 92 ? 5.537 6.697 -10.000 1.00 98.44 92 HIS A C 1
ATOM 696 O O . HIS A 1 92 ? 5.824 6.775 -8.808 1.00 98.44 92 HIS A O 1
ATOM 702 N N . VAL A 1 93 ? 4.279 6.611 -10.421 1.00 98.81 93 VAL A N 1
ATOM 703 C CA . VAL A 1 93 ? 3.145 6.260 -9.562 1.00 98.81 93 VAL A CA 1
ATOM 704 C C . VAL A 1 93 ? 2.658 4.871 -9.955 1.00 98.81 93 VAL A C 1
ATOM 706 O O . VAL A 1 93 ? 2.370 4.624 -11.127 1.00 98.81 93 VAL A O 1
ATOM 709 N N . ALA A 1 94 ? 2.556 3.962 -8.990 1.00 98.88 94 ALA A N 1
ATOM 710 C CA . ALA A 1 94 ? 1.893 2.678 -9.185 1.00 98.88 94 ALA A CA 1
ATOM 711 C C . ALA A 1 94 ? 0.388 2.821 -8.948 1.0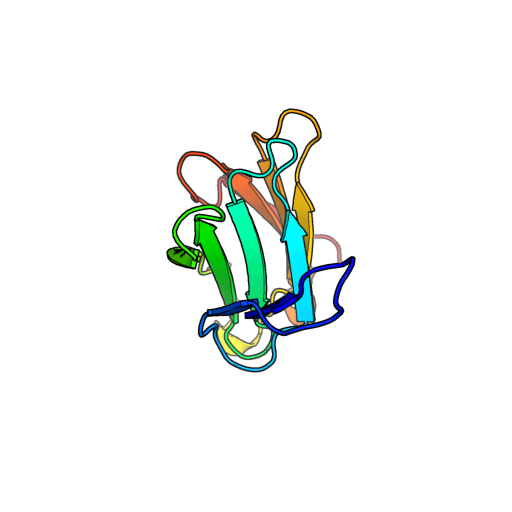0 98.88 94 ALA A C 1
ATOM 713 O O . ALA A 1 94 ? -0.030 3.377 -7.932 1.00 98.88 94 ALA A O 1
ATOM 714 N N . VAL A 1 95 ? -0.411 2.288 -9.867 1.00 98.88 95 VAL A N 1
ATOM 715 C CA . VAL A 1 95 ? -1.853 2.087 -9.702 1.00 98.88 95 VAL A CA 1
ATOM 716 C C . VAL A 1 95 ? -2.063 0.636 -9.306 1.00 98.88 95 VAL A C 1
ATOM 718 O O . VAL A 1 95 ? -1.685 -0.267 -10.052 1.00 98.88 95 VAL A O 1
ATOM 721 N N . VAL A 1 96 ? -2.645 0.415 -8.136 1.00 98.94 96 VAL A N 1
ATOM 722 C CA . VAL A 1 96 ? -2.836 -0.911 -7.546 1.00 98.94 96 VAL A CA 1
ATOM 723 C C . VAL A 1 96 ? -4.318 -1.179 -7.352 1.00 98.94 96 VAL A C 1
ATOM 725 O O . VAL A 1 96 ? -5.039 -0.326 -6.835 1.00 98.94 96 VAL A O 1
ATOM 728 N N . ASN A 1 97 ? -4.762 -2.370 -7.735 1.00 98.75 97 ASN A N 1
ATOM 729 C CA . ASN A 1 97 ? -6.092 -2.870 -7.418 1.00 98.75 97 ASN A CA 1
ATOM 730 C C . ASN A 1 97 ? -6.155 -3.250 -5.933 1.00 98.75 97 ASN A C 1
ATOM 732 O O . ASN A 1 97 ? -5.345 -4.047 -5.467 1.00 98.75 97 ASN A O 1
ATOM 736 N N . THR A 1 98 ? -7.087 -2.697 -5.164 1.00 98.44 98 THR A N 1
ATOM 737 C CA . THR A 1 98 ? -7.128 -2.9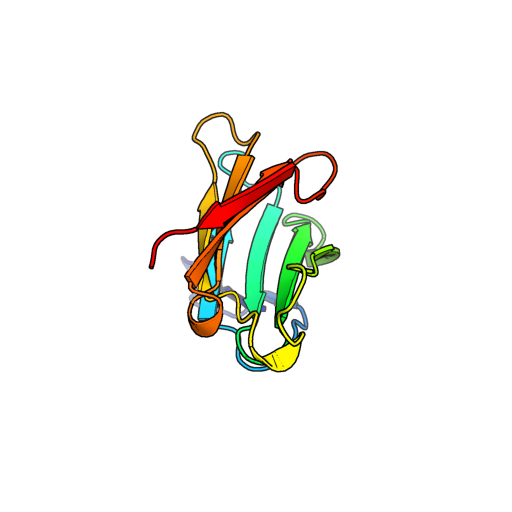30 -3.707 1.00 98.44 98 THR A CA 1
ATOM 738 C C . THR A 1 98 ? -7.758 -4.264 -3.311 1.00 98.44 98 THR A C 1
ATOM 740 O O . THR A 1 98 ? -7.590 -4.687 -2.169 1.00 98.44 98 THR A O 1
ATOM 743 N N . GLU A 1 99 ? -8.466 -4.928 -4.224 1.00 97.25 99 GLU A N 1
ATOM 744 C CA . GLU A 1 99 ? -9.084 -6.235 -3.985 1.00 97.25 99 GLU A CA 1
ATOM 745 C C . GLU A 1 99 ? -8.091 -7.367 -4.271 1.00 97.25 99 GLU A C 1
ATOM 747 O O . GLU A 1 99 ? -7.981 -8.309 -3.486 1.00 97.25 99 GLU A O 1
ATOM 752 N N . THR A 1 100 ? -7.331 -7.262 -5.367 1.00 98.44 100 THR A N 1
ATOM 753 C CA . THR A 1 100 ? -6.347 -8.287 -5.770 1.00 98.44 100 THR A CA 1
ATOM 754 C C . THR A 1 100 ? -4.926 -7.990 -5.287 1.00 98.44 100 THR A C 1
ATOM 756 O O . THR A 1 100 ? -4.083 -8.889 -5.230 1.00 98.44 100 THR A O 1
ATOM 759 N N . TYR A 1 101 ? -4.657 -6.738 -4.904 1.00 98.56 101 TYR A N 1
ATOM 760 C CA . TYR A 1 101 ? -3.335 -6.197 -4.563 1.00 98.56 101 TYR A CA 1
ATOM 761 C C . TYR A 1 101 ? -2.327 -6.219 -5.715 1.00 98.56 101 TYR A C 1
ATOM 763 O O . TYR A 1 101 ? -1.115 -6.152 -5.490 1.00 98.56 101 TYR A O 1
ATOM 771 N N . GLU A 1 102 ? -2.811 -6.339 -6.945 1.00 98.69 102 GLU A N 1
ATOM 772 C CA . GLU A 1 102 ? -1.973 -6.359 -8.135 1.00 98.69 102 GLU A CA 1
ATOM 773 C C . GLU A 1 102 ? -1.692 -4.940 -8.621 1.00 98.69 102 GLU A C 1
ATOM 775 O O . GLU A 1 102 ? -2.565 -4.068 -8.619 1.00 98.69 102 GLU A O 1
ATOM 780 N N . VAL A 1 103 ? -0.454 -4.709 -9.059 1.00 98.75 103 VAL A N 1
ATOM 781 C CA . VAL A 1 103 ? -0.084 -3.458 -9.717 1.00 98.75 103 VAL A CA 1
ATOM 782 C C . VAL A 1 103 ? -0.597 -3.504 -11.154 1.00 98.75 103 VAL A C 1
ATOM 784 O O . VAL A 1 103 ? -0.082 -4.249 -11.981 1.00 98.75 103 VAL A O 1
ATOM 787 N N . GLU A 1 104 ? -1.611 -2.700 -11.455 1.00 98.69 104 GLU A N 1
ATOM 788 C CA . GLU A 1 104 ? -2.246 -2.645 -12.776 1.00 98.69 104 GLU A CA 1
ATOM 789 C C . GLU A 1 104 ? -1.440 -1.790 -13.760 1.00 98.69 104 GLU A C 1
ATOM 791 O O . GLU A 1 104 ? -1.471 -2.014 -14.971 1.00 98.69 104 GLU A O 1
ATOM 796 N N . LYS A 1 105 ? -0.759 -0.752 -13.257 1.00 98.56 105 LYS A N 1
ATOM 797 C CA . LYS A 1 105 ? -0.057 0.221 -14.098 1.00 98.56 105 LYS A CA 1
ATOM 798 C C . LYS A 1 105 ? 1.040 0.953 -13.338 1.00 98.56 105 LYS A C 1
ATOM 800 O O . LYS A 1 105 ? 0.870 1.295 -12.171 1.00 98.56 105 LYS A O 1
ATOM 805 N N . TYR A 1 106 ? 2.103 1.303 -14.055 1.00 98.69 106 TYR A N 1
ATOM 806 C CA . TYR A 1 106 ? 3.054 2.334 -13.650 1.00 98.69 106 TYR A CA 1
ATOM 807 C C . TYR A 1 106 ? 2.885 3.567 -14.537 1.00 98.69 106 TYR A C 1
ATOM 809 O O . TYR A 1 106 ? 2.781 3.458 -15.759 1.00 98.69 106 TYR A O 1
ATOM 817 N N . ILE A 1 107 ? 2.821 4.743 -13.920 1.00 98.50 107 ILE A N 1
ATOM 818 C CA . ILE A 1 107 ? 2.689 6.034 -14.598 1.00 98.50 107 ILE A CA 1
ATOM 819 C C . ILE A 1 107 ? 3.988 6.800 -14.379 1.00 98.50 107 ILE A C 1
ATOM 821 O O . ILE A 1 107 ? 4.308 7.104 -13.235 1.00 98.50 107 ILE A O 1
ATOM 825 N N . LEU A 1 108 ? 4.720 7.099 -15.454 1.00 97.81 108 LEU A N 1
ATOM 826 C CA . LEU A 1 108 ? 5.898 7.968 -15.406 1.00 97.81 108 LEU A CA 1
ATOM 827 C C . LEU A 1 108 ? 5.460 9.402 -15.081 1.00 97.81 108 LEU A C 1
ATOM 829 O O . LEU A 1 108 ? 4.543 9.921 -15.721 1.00 97.81 108 LEU A O 1
ATOM 833 N N . VAL A 1 109 ? 6.101 10.026 -14.094 1.00 95.62 109 VAL A N 1
ATOM 834 C CA . VAL A 1 109 ? 5.763 11.380 -13.618 1.00 95.62 109 VAL A CA 1
ATOM 835 C C . VAL A 1 109 ? 6.971 12.327 -13.530 1.00 95.62 109 VAL A C 1
ATOM 837 O O . VAL A 1 109 ? 6.794 13.463 -13.093 1.00 95.62 109 VAL A O 1
ATOM 840 N N . GLY A 1 110 ? 8.170 11.900 -13.959 1.00 79.69 110 GLY A N 1
ATOM 841 C CA . GLY A 1 110 ? 9.396 12.714 -13.965 1.00 79.69 110 GLY A CA 1
ATOM 842 C C . GLY A 1 110 ? 10.557 12.110 -14.744 1.00 79.69 110 GLY A C 1
ATOM 843 O O . GLY A 1 110 ? 10.682 10.866 -14.764 1.00 79.69 110 GLY A O 1
#

Sequence (110 aa):
AHFIDTQSHELTDNVLVDTRPRFAEFKPDGSQVWVSAEVGGTVSVIDNAKRQVVKKIQFAINGLRAETIQPVGIAISADGKKAYIALGPANHVAVVNTETYEVEKYILVG